Protein AF-A0A3M1I1D2-F1 (afdb_monomer)

Solvent-accessible surface area (backbone atoms only — not comparable to full-atom value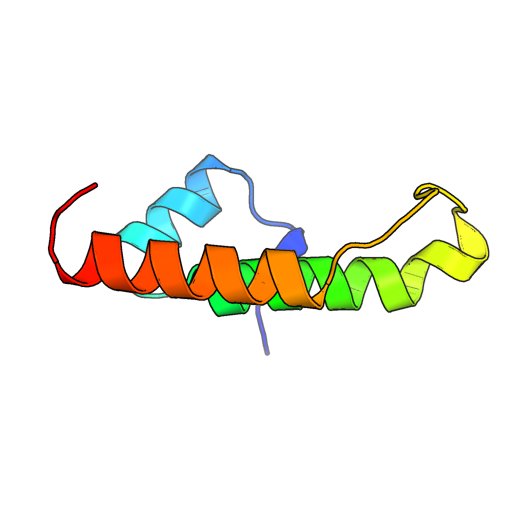s): 4197 Å² total; per-residue (Å²): 135,79,74,66,68,74,73,52,51,74,66,55,48,51,52,33,43,75,71,64,76,42,52,48,40,57,53,51,47,46,44,51,56,50,44,70,72,43,38,90,79,66,69,82,70,96,74,82,62,59,71,60,52,48,51,52,21,49,49,51,45,50,36,53,75,69,66,75,113

Structure (mmCIF, N/CA/C/O backbone):
data_AF-A0A3M1I1D2-F1
#
_entry.id   AF-A0A3M1I1D2-F1
#
loop_
_atom_site.group_PDB
_atom_site.id
_atom_site.type_symbol
_atom_site.label_atom_id
_atom_site.label_alt_id
_atom_site.label_comp_id
_atom_site.label_asym_id
_atom_site.label_entity_id
_atom_site.label_seq_id
_atom_site.pdbx_PDB_ins_code
_atom_site.Cartn_x
_atom_site.Cartn_y
_atom_site.Cartn_z
_atom_site.occupancy
_atom_site.B_iso_or_equiv
_atom_site.auth_seq_id
_atom_site.auth_comp_id
_atom_site.auth_asym_id
_atom_site.auth_atom_id
_atom_site.pdbx_PDB_model_num
ATOM 1 N N . MET A 1 1 ? -14.243 7.110 -9.790 1.00 36.09 1 MET A N 1
ATOM 2 C CA . MET A 1 1 ? -13.293 8.214 -9.549 1.00 36.09 1 MET A CA 1
ATOM 3 C C . MET A 1 1 ? -12.451 7.820 -8.341 1.00 36.09 1 MET A C 1
ATOM 5 O O . MET A 1 1 ? -12.714 8.311 -7.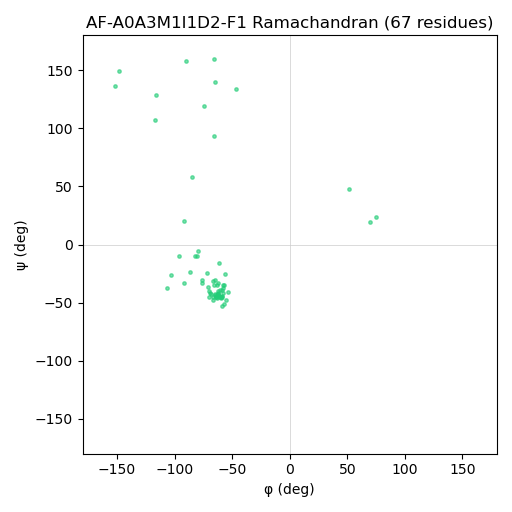255 1.00 36.09 1 MET A O 1
ATOM 9 N N . SER A 1 2 ? -11.530 6.858 -8.477 1.00 44.44 2 SER A N 1
ATOM 10 C CA . SER A 1 2 ? -10.584 6.608 -7.380 1.00 44.44 2 SER A CA 1
ATOM 11 C C . SER A 1 2 ? -9.580 7.744 -7.403 1.00 44.44 2 SER A C 1
ATOM 13 O O . SER A 1 2 ? -8.915 7.933 -8.422 1.00 44.44 2 SER A O 1
ATOM 15 N N . SER A 1 3 ? -9.506 8.518 -6.321 1.00 59.66 3 SER A N 1
ATOM 16 C CA . SER A 1 3 ? -8.358 9.386 -6.071 1.00 59.66 3 SER A CA 1
ATOM 17 C C . SER A 1 3 ? -7.085 8.576 -6.306 1.00 59.66 3 SER A C 1
ATOM 19 O O . SER A 1 3 ? -7.007 7.428 -5.865 1.00 59.66 3 SER A O 1
ATOM 21 N N . ASP A 1 4 ? -6.117 9.137 -7.034 1.00 85.69 4 ASP A N 1
ATOM 22 C CA . ASP A 1 4 ? -4.832 8.475 -7.250 1.00 85.69 4 ASP A CA 1
ATOM 23 C C . ASP A 1 4 ? -4.110 8.383 -5.901 1.00 85.69 4 ASP A C 1
ATOM 25 O O . ASP A 1 4 ? -3.429 9.317 -5.480 1.00 85.69 4 ASP A O 1
ATOM 29 N N . LEU A 1 5 ? -4.293 7.261 -5.204 1.00 94.69 5 LEU A N 1
ATOM 30 C CA . LEU A 1 5 ? -3.710 7.003 -3.889 1.00 94.69 5 LEU A CA 1
ATOM 31 C C . LEU A 1 5 ? -2.181 7.130 -3.906 1.00 94.69 5 LEU A C 1
ATOM 33 O O . LEU A 1 5 ? -1.580 7.466 -2.892 1.00 94.69 5 LEU A O 1
ATOM 37 N N . THR A 1 6 ? -1.555 6.932 -5.071 1.00 96.00 6 THR A N 1
ATOM 38 C CA . THR A 1 6 ? -0.103 7.062 -5.248 1.00 96.00 6 THR A CA 1
ATOM 39 C C . THR A 1 6 ? 0.380 8.507 -5.397 1.00 96.00 6 THR A C 1
ATOM 41 O O . THR A 1 6 ? 1.584 8.743 -5.455 1.00 96.00 6 THR A O 1
ATOM 44 N N . SER A 1 7 ? -0.541 9.473 -5.463 1.00 96.00 7 SER A N 1
ATOM 45 C CA . SER A 1 7 ? -0.243 10.912 -5.510 1.00 96.00 7 SER A CA 1
ATOM 46 C C . SER A 1 7 ? -0.318 11.598 -4.144 1.00 96.00 7 SER A C 1
ATOM 48 O O . SER A 1 7 ? 0.103 12.747 -4.020 1.00 96.00 7 SER A O 1
ATOM 50 N N . LEU A 1 8 ? -0.823 10.898 -3.122 1.00 96.50 8 LEU A N 1
ATOM 51 C CA . LEU A 1 8 ? -0.886 11.411 -1.759 1.00 96.50 8 LEU A CA 1
ATOM 52 C C . LEU A 1 8 ? 0.523 11.626 -1.204 1.00 96.50 8 LEU A C 1
ATOM 54 O O . LEU A 1 8 ? 1.417 10.790 -1.353 1.00 96.50 8 LEU A O 1
ATOM 58 N N . THR A 1 9 ? 0.704 12.721 -0.478 1.00 97.50 9 THR A N 1
ATOM 59 C CA . THR A 1 9 ? 1.837 12.857 0.433 1.00 97.50 9 THR A CA 1
ATOM 60 C C . THR A 1 9 ? 1.713 11.851 1.578 1.00 97.50 9 THR A C 1
ATOM 62 O O . 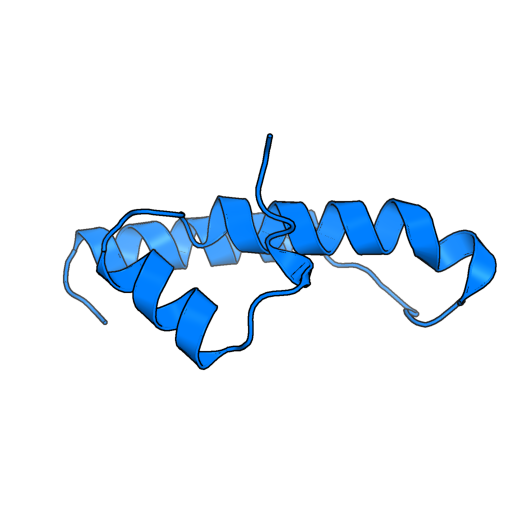THR A 1 9 ? 0.625 11.383 1.921 1.00 97.50 9 THR A O 1
ATOM 65 N N . VAL A 1 10 ? 2.829 11.559 2.248 1.00 96.06 10 VAL A N 1
ATOM 66 C CA . VAL A 1 10 ? 2.834 10.664 3.420 1.00 96.06 10 VAL A CA 1
ATOM 67 C C . VAL A 1 10 ? 1.891 11.166 4.524 1.00 96.06 10 VAL A C 1
ATOM 69 O O . VAL A 1 10 ? 1.245 10.363 5.193 1.00 96.06 10 VAL A O 1
ATOM 72 N N . LEU A 1 11 ? 1.766 12.488 4.696 1.00 97.88 11 LEU A N 1
ATOM 73 C CA . LEU A 1 11 ? 0.866 13.081 5.690 1.00 97.88 11 LEU A CA 1
ATOM 74 C C . LEU A 1 11 ? -0.612 12.899 5.319 1.00 97.88 11 LEU A C 1
ATOM 76 O O . LEU A 1 11 ? -1.423 12.599 6.194 1.00 97.88 11 LEU A O 1
ATOM 80 N N . GLU A 1 12 ? -0.963 13.043 4.042 1.00 97.25 12 GLU A N 1
ATOM 81 C CA . GLU A 1 12 ? -2.330 12.811 3.561 1.00 97.25 12 GLU A CA 1
ATOM 82 C C . GLU A 1 12 ? -2.707 11.331 3.648 1.00 97.25 12 GLU A C 1
ATOM 84 O O . GLU A 1 12 ? -3.792 11.009 4.130 1.00 97.25 12 GLU A O 1
ATOM 89 N N . ALA A 1 13 ? -1.794 10.431 3.271 1.00 96.94 13 ALA A N 1
ATOM 90 C CA . ALA A 1 13 ? -1.987 8.992 3.418 1.00 96.94 13 ALA A CA 1
ATOM 91 C C . ALA A 1 13 ? -2.206 8.603 4.890 1.00 96.94 13 ALA A C 1
ATOM 93 O O . ALA A 1 13 ? -3.150 7.878 5.202 1.00 96.94 13 ALA A O 1
ATOM 94 N N . LEU A 1 14 ? -1.401 9.143 5.814 1.00 95.94 14 LEU A N 1
ATOM 95 C CA . LEU A 1 14 ? -1.574 8.923 7.252 1.00 95.94 14 LEU A CA 1
ATOM 96 C C . LEU A 1 14 ? -2.922 9.455 7.762 1.00 95.94 14 LEU A C 1
ATOM 98 O O . LEU A 1 14 ? -3.579 8.802 8.573 1.00 95.94 14 LEU A O 1
ATOM 102 N N . ALA A 1 15 ? -3.346 10.635 7.305 1.00 96.25 15 ALA A N 1
ATOM 103 C CA . ALA A 1 15 ? -4.637 11.199 7.682 1.00 96.25 15 ALA A CA 1
ATOM 104 C C . ALA A 1 15 ? -5.803 10.331 7.183 1.00 96.25 15 ALA A C 1
ATOM 106 O O . ALA A 1 15 ? -6.715 10.044 7.958 1.00 96.25 15 ALA A O 1
ATOM 107 N N . ALA A 1 16 ? -5.753 9.871 5.930 1.00 96.00 16 ALA A N 1
ATOM 108 C CA . ALA A 1 16 ? -6.765 8.992 5.348 1.00 96.00 16 ALA A CA 1
ATOM 109 C C . ALA A 1 16 ? -6.833 7.642 6.082 1.00 96.00 16 ALA A C 1
ATOM 111 O O . ALA A 1 16 ? -7.916 7.183 6.449 1.00 96.00 16 ALA A O 1
ATOM 112 N N . LEU A 1 17 ? -5.670 7.058 6.395 1.00 95.62 17 LEU A N 1
ATOM 113 C CA . LEU A 1 17 ? -5.549 5.849 7.207 1.00 95.62 17 LEU A CA 1
ATOM 114 C C . LEU A 1 17 ? -6.214 6.034 8.577 1.00 95.62 17 LEU A C 1
ATOM 116 O O . LEU A 1 17 ? -7.028 5.202 8.983 1.00 95.62 17 LE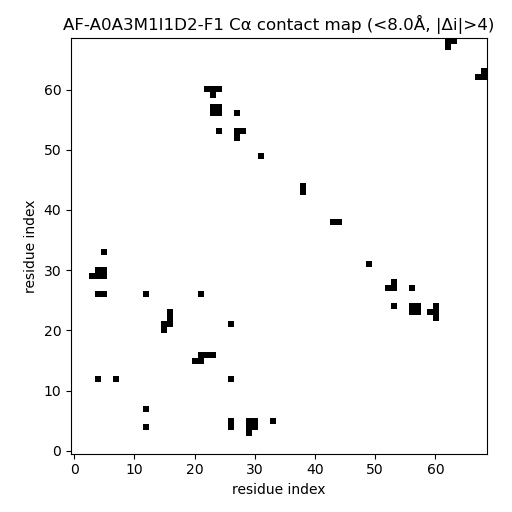U A O 1
ATOM 120 N N . ARG A 1 18 ? -5.892 7.110 9.307 1.00 94.50 18 ARG A N 1
ATOM 121 C CA . ARG A 1 18 ? -6.442 7.388 10.650 1.00 94.50 18 ARG A CA 1
ATOM 122 C C . ARG A 1 18 ? -7.953 7.586 10.652 1.00 94.50 18 ARG A C 1
ATOM 124 O O . ARG A 1 18 ? -8.611 7.221 11.618 1.00 94.50 18 ARG A O 1
ATOM 131 N N . LYS A 1 19 ? -8.497 8.158 9.581 1.00 95.00 19 LYS A N 1
ATOM 132 C CA . LYS A 1 19 ? -9.942 8.337 9.411 1.00 95.00 19 LYS A CA 1
ATOM 133 C C . LYS A 1 19 ? -10.661 7.074 8.929 1.00 95.00 19 LYS A C 1
ATOM 135 O O . LYS A 1 19 ? -11.887 7.069 8.899 1.00 95.00 19 LYS A O 1
ATOM 140 N N . GLY A 1 20 ? -9.925 6.034 8.532 1.00 94.19 20 GLY A N 1
ATOM 141 C CA . GLY A 1 20 ? -10.494 4.840 7.905 1.00 94.19 20 GLY A CA 1
ATOM 142 C C . GLY A 1 20 ? -11.041 5.094 6.497 1.00 94.19 20 GLY A C 1
ATOM 143 O O . GLY A 1 20 ? -11.859 4.317 6.018 1.00 94.19 20 GLY A O 1
ATOM 144 N N . GLU A 1 21 ? -10.612 6.176 5.839 1.00 96.00 21 GLU A N 1
ATOM 145 C CA . GLU A 1 21 ? -10.983 6.494 4.450 1.00 96.00 21 GLU A CA 1
ATOM 146 C C . GLU A 1 21 ? -10.300 5.542 3.453 1.00 96.00 21 GLU A C 1
ATOM 148 O O . GLU A 1 21 ? -10.792 5.346 2.345 1.00 96.00 21 GLU A O 1
ATOM 153 N N . VAL A 1 22 ? -9.164 4.960 3.849 1.00 96.62 22 VAL A N 1
ATOM 154 C CA . VAL A 1 22 ? -8.405 3.962 3.092 1.00 96.62 22 VAL A CA 1
ATOM 155 C C . VAL A 1 22 ? -7.714 3.002 4.061 1.00 96.62 22 VAL A C 1
ATOM 157 O O . VAL A 1 22 ? -7.333 3.390 5.170 1.00 96.62 22 VAL A O 1
ATOM 160 N N . SER A 1 23 ? -7.536 1.754 3.645 1.00 97.44 23 SER A N 1
ATOM 161 C CA . SER A 1 23 ? -6.735 0.746 4.343 1.00 97.44 23 SER A CA 1
ATOM 162 C C . SER A 1 23 ? -5.269 0.747 3.887 1.00 97.44 23 SER A C 1
ATOM 164 O O . SER A 1 23 ? -4.925 1.178 2.783 1.00 97.44 23 SER A O 1
ATOM 166 N N . SER A 1 24 ? -4.379 0.222 4.729 1.00 97.81 24 SER A N 1
ATOM 167 C CA . SER A 1 24 ? -2.971 -0.014 4.390 1.00 97.81 24 SER A CA 1
ATOM 168 C C . SER A 1 24 ? -2.857 -0.955 3.190 1.00 97.81 24 SER A C 1
ATOM 170 O O . SER A 1 24 ? -2.041 -0.731 2.287 1.00 97.81 24 SER A O 1
ATOM 172 N N . ARG A 1 25 ? -3.724 -1.977 3.124 1.00 98.12 25 ARG A N 1
ATOM 173 C CA . ARG A 1 25 ? -3.813 -2.885 1.975 1.00 98.12 25 ARG A CA 1
ATOM 174 C C . ARG A 1 25 ? -4.162 -2.149 0.682 1.00 98.12 25 ARG A C 1
ATOM 176 O O . ARG A 1 25 ? -3.509 -2.404 -0.326 1.00 98.12 25 ARG A O 1
ATOM 183 N N . GLU A 1 26 ? -5.141 -1.246 0.693 1.00 97.69 26 GLU A N 1
ATOM 184 C CA . GLU A 1 26 ? -5.534 -0.468 -0.495 1.00 97.69 26 GLU A CA 1
ATOM 185 C C . GLU A 1 26 ? -4.426 0.482 -0.966 1.00 97.69 26 GLU A C 1
ATOM 187 O O . GLU A 1 26 ? -4.142 0.533 -2.163 1.00 97.69 26 GLU A O 1
ATOM 192 N N . LEU A 1 27 ? -3.744 1.179 -0.047 1.00 97.44 27 LEU A N 1
ATOM 193 C CA . LEU A 1 27 ? -2.589 2.020 -0.393 1.00 97.44 27 LEU A CA 1
ATOM 194 C C . LEU A 1 27 ? -1.455 1.196 -1.014 1.00 97.44 27 LEU A C 1
ATOM 196 O O . LEU A 1 27 ? -0.889 1.572 -2.041 1.00 97.44 27 LEU A O 1
ATOM 200 N N . THR A 1 28 ? -1.141 0.049 -0.411 1.00 98.12 28 THR A N 1
ATOM 201 C CA . THR A 1 28 ? -0.079 -0.840 -0.896 1.00 98.12 28 THR A CA 1
ATOM 202 C C . THR A 1 28 ? -0.419 -1.410 -2.269 1.00 98.12 28 THR A C 1
ATOM 204 O O . THR A 1 28 ? 0.430 -1.417 -3.161 1.00 98.12 28 THR A O 1
ATOM 207 N N . GLN A 1 29 ? -1.668 -1.835 -2.465 1.00 98.19 29 GLN A N 1
ATOM 208 C CA . GLN A 1 29 ? -2.166 -2.324 -3.746 1.00 98.19 29 GLN A CA 1
ATOM 209 C C . GLN A 1 29 ? -2.045 -1.250 -4.837 1.00 98.19 29 GLN A C 1
ATOM 211 O O . GLN A 1 29 ? -1.508 -1.531 -5.905 1.00 98.19 29 GLN A O 1
ATOM 216 N N . ALA A 1 30 ? -2.443 -0.006 -4.554 1.00 97.62 30 ALA A N 1
ATOM 217 C CA . ALA A 1 30 ? -2.328 1.090 -5.516 1.00 97.62 30 ALA A CA 1
ATOM 218 C C . ALA A 1 30 ? -0.869 1.364 -5.932 1.00 97.62 30 ALA A C 1
ATOM 220 O O . ALA A 1 30 ? -0.585 1.615 -7.107 1.00 97.62 30 ALA A O 1
ATOM 221 N N . CYS A 1 31 ? 0.076 1.277 -4.990 1.00 97.19 31 CYS A N 1
ATOM 222 C CA . CYS A 1 31 ? 1.505 1.381 -5.290 1.00 97.19 31 CYS A CA 1
ATOM 223 C C . CYS A 1 31 ? 1.985 0.240 -6.197 1.00 97.19 31 CYS A C 1
ATOM 225 O O . CYS A 1 31 ? 2.672 0.502 -7.184 1.00 97.19 31 CYS A O 1
ATOM 227 N N . LEU A 1 32 ? 1.604 -1.007 -5.904 1.00 98.06 32 LEU A N 1
ATOM 228 C CA . LEU A 1 32 ? 1.974 -2.174 -6.714 1.00 98.06 32 LEU A CA 1
ATOM 229 C C . LEU A 1 32 ? 1.417 -2.081 -8.142 1.00 98.06 32 LEU A C 1
ATOM 231 O O . LEU A 1 32 ? 2.158 -2.302 -9.096 1.00 98.06 32 LEU A O 1
ATOM 235 N N . GLU A 1 33 ? 0.164 -1.657 -8.306 1.00 97.44 33 GLU A N 1
ATOM 236 C CA . GLU A 1 33 ? -0.459 -1.443 -9.622 1.00 97.44 33 GLU A CA 1
ATOM 237 C C . GLU A 1 33 ? 0.241 -0.343 -10.431 1.00 97.44 33 GLU A C 1
ATOM 239 O O . GLU A 1 33 ? 0.350 -0.409 -11.659 1.00 97.44 33 GLU A O 1
ATOM 244 N N . ARG A 1 34 ? 0.733 0.703 -9.758 1.00 96.75 34 ARG A N 1
ATOM 245 C CA . ARG A 1 34 ? 1.537 1.738 -10.415 1.00 96.75 34 ARG A CA 1
ATOM 246 C C . ARG A 1 34 ? 2.897 1.206 -10.846 1.00 96.75 34 ARG A C 1
ATOM 248 O O . ARG A 1 34 ? 3.333 1.550 -11.945 1.00 96.75 34 ARG A O 1
ATOM 255 N N . ILE A 1 35 ? 3.543 0.399 -10.006 1.00 97.44 35 ILE A N 1
ATOM 256 C CA . ILE A 1 35 ? 4.808 -0.257 -10.347 1.00 97.44 35 ILE A CA 1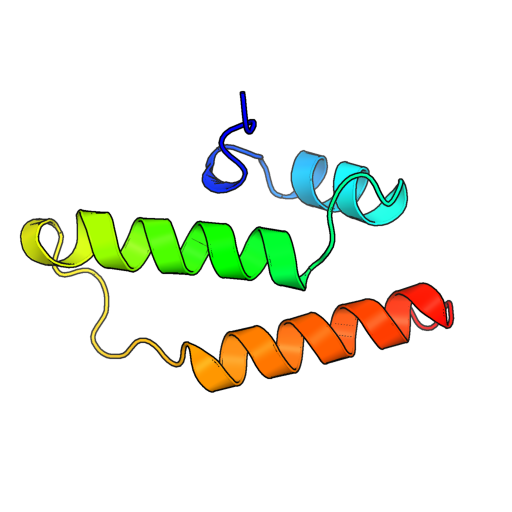
ATOM 257 C C . ILE A 1 35 ? 4.599 -1.129 -11.585 1.00 97.44 35 ILE A C 1
ATOM 259 O O . ILE A 1 35 ? 5.273 -0.907 -12.581 1.00 97.44 35 ILE A O 1
ATOM 263 N N . GLU A 1 36 ? 3.611 -2.025 -11.588 1.00 96.62 36 GLU A N 1
ATOM 264 C CA . GLU A 1 36 ? 3.322 -2.910 -12.726 1.00 96.62 36 GLU A CA 1
ATOM 265 C C . GLU A 1 36 ? 3.126 -2.139 -14.043 1.00 96.62 36 GLU A C 1
ATOM 267 O O . GLU A 1 36 ? 3.648 -2.527 -15.089 1.00 96.62 36 GLU A O 1
ATOM 272 N N . ARG A 1 37 ? 2.435 -0.994 -13.991 1.00 96.69 37 ARG A N 1
ATOM 273 C CA . ARG A 1 37 ? 2.179 -0.153 -15.167 1.00 96.69 37 ARG A CA 1
ATOM 274 C C . ARG A 1 37 ? 3.418 0.581 -15.694 1.00 96.69 37 ARG A C 1
ATOM 276 O O . ARG A 1 37 ? 3.515 0.812 -16.900 1.00 96.69 37 ARG A O 1
ATOM 283 N N . LEU A 1 38 ? 4.311 1.033 -14.815 1.00 97.00 38 LEU A N 1
ATOM 284 C CA . LEU A 1 38 ? 5.413 1.938 -15.180 1.00 97.00 38 LEU A CA 1
ATOM 285 C C . LEU A 1 38 ? 6.768 1.239 -15.288 1.00 97.00 38 LEU A C 1
ATOM 287 O O . LEU A 1 38 ? 7.629 1.691 -16.043 1.00 97.00 38 LEU A O 1
ATOM 291 N N . GLU A 1 39 ? 6.959 0.137 -14.575 1.00 97.44 39 GLU A N 1
ATOM 292 C CA . GLU A 1 39 ? 8.239 -0.557 -14.494 1.00 97.44 39 GLU A CA 1
ATOM 293 C C . GLU A 1 39 ? 8.801 -1.024 -15.850 1.00 97.44 39 GLU A C 1
ATOM 295 O O . GLU A 1 39 ? 10.010 -0.887 -16.036 1.00 97.44 39 GLU A O 1
ATOM 300 N N . PRO A 1 40 ? 7.993 -1.449 -16.851 1.00 96.75 40 PRO A N 1
ATOM 301 C CA . PRO A 1 40 ? 8.510 -1.773 -18.186 1.00 96.75 40 PRO A CA 1
ATOM 302 C C . PRO A 1 40 ? 9.179 -0.604 -18.924 1.00 96.75 40 PRO A C 1
ATOM 304 O O . PRO A 1 40 ? 9.844 -0.827 -19.928 1.00 96.75 40 PRO A O 1
ATOM 307 N N . GLN A 1 41 ? 8.952 0.635 -18.476 1.00 97.88 41 GLN A N 1
ATOM 308 C CA . GLN A 1 41 ? 9.513 1.849 -19.075 1.00 97.88 41 GLN A CA 1
ATOM 309 C C . GLN A 1 41 ? 10.622 2.455 -18.213 1.00 97.88 41 GLN A C 1
ATOM 311 O O . GLN A 1 41 ? 11.582 3.007 -18.744 1.00 97.88 41 GLN A O 1
ATOM 316 N N . VAL A 1 42 ? 10.465 2.401 -16.887 1.00 97.81 42 VAL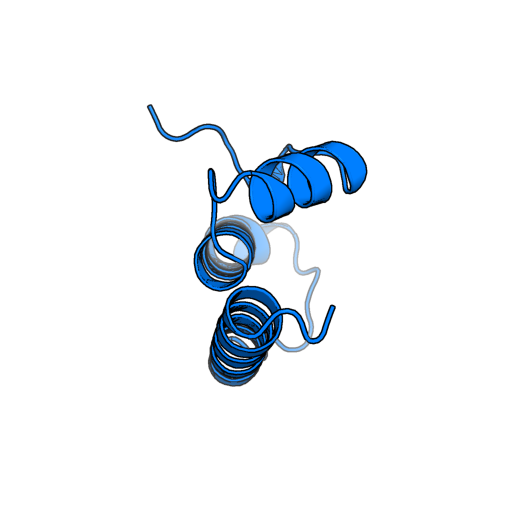 A N 1
ATOM 317 C CA . VAL A 1 42 ? 11.363 3.081 -15.943 1.00 97.81 42 VAL A CA 1
ATOM 318 C C . VAL A 1 42 ? 12.510 2.175 -15.496 1.00 97.81 42 VAL A C 1
ATOM 320 O O . VAL A 1 42 ? 13.610 2.679 -15.283 1.00 97.81 42 VAL A O 1
ATOM 323 N N . HIS A 1 43 ? 12.275 0.863 -15.378 1.00 96.81 43 HIS A N 1
ATOM 324 C CA . HIS A 1 43 ? 13.248 -0.107 -14.867 1.00 96.81 43 HIS A CA 1
ATOM 325 C C . HIS A 1 43 ? 13.858 0.305 -13.509 1.00 96.81 43 HIS A C 1
ATOM 327 O O . HIS A 1 43 ? 15.079 0.318 -13.338 1.00 96.81 43 HIS A O 1
ATOM 333 N N . ALA A 1 44 ? 13.012 0.706 -12.554 1.00 97.62 44 ALA A N 1
ATOM 334 C CA . ALA A 1 44 ? 13.431 1.212 -11.250 1.00 97.62 44 ALA A CA 1
ATOM 335 C C . ALA A 1 44 ? 13.657 0.116 -10.195 1.00 97.62 44 ALA A C 1
ATOM 337 O O . ALA A 1 44 ? 14.379 0.351 -9.222 1.00 97.62 44 ALA A O 1
ATOM 338 N N . PHE A 1 45 ? 13.043 -1.059 -10.341 1.00 96.88 45 PHE A N 1
ATOM 339 C CA . PHE A 1 45 ? 13.033 -2.103 -9.319 1.00 96.88 45 PHE A CA 1
ATOM 340 C C . PHE A 1 45 ? 13.745 -3.372 -9.794 1.00 96.88 45 PHE A C 1
ATOM 342 O O . PHE A 1 45 ? 13.415 -3.959 -10.817 1.00 96.88 45 PHE A O 1
ATOM 349 N N . LEU A 1 46 ? 14.682 -3.871 -8.980 1.00 97.06 46 LEU A N 1
ATOM 350 C CA . LEU A 1 46 ? 15.298 -5.187 -9.201 1.00 97.06 46 LEU A CA 1
ATOM 351 C C . LEU A 1 46 ? 14.373 -6.342 -8.791 1.00 97.06 46 LEU A C 1
ATOM 353 O O . LEU A 1 46 ? 14.421 -7.422 -9.373 1.00 97.06 46 LEU A O 1
ATOM 357 N N . HIS A 1 47 ? 13.558 -6.132 -7.758 1.00 97.44 47 HIS A N 1
ATOM 358 C CA . HIS A 1 47 ? 12.630 -7.125 -7.233 1.00 97.44 47 HIS A CA 1
ATOM 359 C C . HIS A 1 47 ? 11.423 -6.436 -6.595 1.00 97.44 47 HIS A C 1
ATOM 361 O O . HIS A 1 47 ? 11.581 -5.479 -5.836 1.00 97.44 47 HIS A O 1
ATOM 367 N N . VAL A 1 48 ? 10.226 -6.957 -6.867 1.00 97.81 48 VAL A N 1
ATOM 368 C CA . VAL A 1 48 ? 8.964 -6.487 -6.286 1.00 97.81 48 VAL A CA 1
ATOM 369 C C . VAL A 1 48 ? 8.352 -7.622 -5.465 1.00 97.81 48 VAL A C 1
ATOM 371 O O . VAL A 1 48 ? 7.832 -8.591 -6.013 1.00 97.81 48 VAL A O 1
ATOM 374 N N . ALA A 1 49 ? 8.398 -7.501 -4.137 1.00 97.94 49 ALA A N 1
ATOM 375 C CA . ALA A 1 49 ? 7.876 -8.501 -3.202 1.00 97.94 49 ALA A CA 1
ATOM 376 C C . ALA A 1 49 ? 6.366 -8.311 -2.939 1.00 97.94 49 ALA A C 1
ATOM 378 O O . ALA A 1 49 ? 5.947 -8.087 -1.802 1.00 97.94 49 ALA A O 1
ATOM 379 N N . ALA A 1 50 ? 5.547 -8.356 -3.995 1.00 98.12 50 ALA A N 1
ATOM 380 C CA . ALA A 1 50 ? 4.129 -7.976 -3.952 1.00 98.12 50 ALA A CA 1
ATOM 381 C C . ALA A 1 50 ? 3.314 -8.736 -2.888 1.00 98.12 50 ALA A C 1
ATOM 383 O O . ALA A 1 50 ? 2.610 -8.124 -2.085 1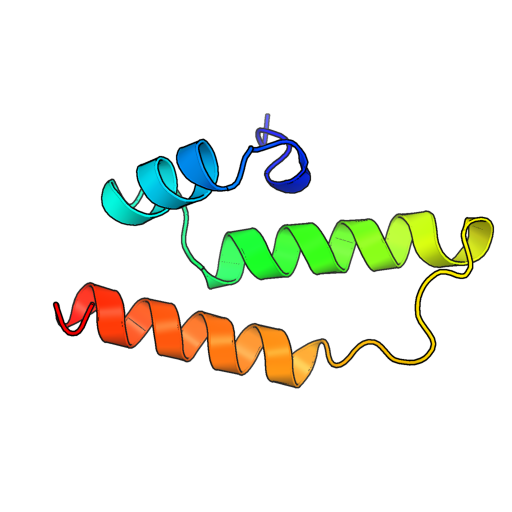.00 98.12 50 ALA A O 1
ATOM 384 N N . GLU A 1 51 ? 3.447 -10.063 -2.831 1.00 98.19 51 GLU A N 1
ATOM 385 C CA . GLU A 1 51 ? 2.713 -10.896 -1.869 1.00 98.19 51 GLU A CA 1
ATOM 386 C C . GLU A 1 51 ? 3.073 -10.563 -0.417 1.00 98.19 51 GLU A C 1
ATOM 388 O O . GLU A 1 51 ? 2.195 -10.430 0.438 1.00 98.19 51 GLU A O 1
ATOM 393 N N . TYR A 1 52 ? 4.369 -10.382 -0.145 1.00 98.56 52 TYR A N 1
ATOM 394 C CA . TYR A 1 52 ? 4.851 -10.001 1.178 1.00 98.56 52 TYR A CA 1
ATOM 395 C C . TYR A 1 52 ? 4.336 -8.614 1.574 1.00 98.56 52 TYR A C 1
ATOM 397 O O . TYR A 1 52 ? 3.834 -8.443 2.684 1.00 98.56 52 TYR A O 1
ATOM 405 N N . ALA A 1 53 ? 4.399 -7.644 0.657 1.00 98.50 53 ALA A N 1
ATOM 406 C CA . ALA A 1 53 ? 3.910 -6.290 0.894 1.00 98.50 53 ALA A CA 1
ATOM 407 C C . ALA A 1 53 ? 2.414 -6.286 1.248 1.00 98.50 53 ALA A C 1
ATOM 409 O O . ALA A 1 53 ? 2.016 -5.675 2.237 1.00 98.50 53 ALA A O 1
ATOM 410 N N . LEU A 1 54 ? 1.589 -7.034 0.508 1.00 98.62 54 LEU A N 1
ATOM 411 C CA . LEU A 1 54 ? 0.156 -7.150 0.790 1.00 98.62 54 LEU A CA 1
ATOM 412 C C . LEU A 1 54 ? -0.137 -7.853 2.121 1.00 98.62 54 LEU A C 1
ATOM 414 O O . LEU A 1 54 ? -1.099 -7.494 2.805 1.00 98.62 54 LEU A O 1
ATOM 418 N N . LYS A 1 55 ? 0.677 -8.843 2.510 1.00 98.62 55 LYS A N 1
ATOM 419 C CA . LYS A 1 55 ? 0.554 -9.512 3.811 1.00 98.62 55 LYS A CA 1
ATOM 420 C C . LYS A 1 55 ? 0.880 -8.558 4.964 1.00 98.62 55 LYS A C 1
ATOM 422 O O . LYS A 1 55 ? 0.089 -8.464 5.901 1.00 98.62 55 LYS A O 1
ATOM 427 N N . ALA A 1 56 ? 1.990 -7.829 4.863 1.00 98.50 56 ALA A N 1
ATOM 428 C CA . ALA A 1 56 ? 2.399 -6.840 5.857 1.00 98.50 56 ALA A CA 1
ATOM 429 C C . ALA A 1 56 ? 1.375 -5.699 5.978 1.00 98.50 56 ALA A C 1
ATOM 431 O O . ALA A 1 56 ? 1.028 -5.283 7.080 1.00 98.50 56 ALA A O 1
ATOM 432 N N . ALA A 1 57 ? 0.815 -5.241 4.856 1.00 98.31 57 ALA A N 1
ATOM 433 C CA . ALA A 1 57 ? -0.233 -4.227 4.853 1.00 98.31 57 ALA A CA 1
ATOM 434 C C . ALA A 1 57 ? -1.503 -4.703 5.580 1.00 98.31 57 ALA A C 1
ATOM 436 O O . ALA A 1 57 ? -2.057 -3.983 6.407 1.00 98.31 57 ALA A O 1
ATOM 437 N N . ALA A 1 58 ? -1.915 -5.954 5.351 1.00 98.19 58 ALA A N 1
ATOM 438 C CA . ALA A 1 58 ? -3.041 -6.548 6.066 1.00 98.19 58 ALA A CA 1
ATOM 439 C C . ALA A 1 58 ? -2.762 -6.745 7.570 1.00 98.19 58 ALA A C 1
ATOM 441 O O . ALA A 1 58 ? -3.693 -6.719 8.372 1.00 98.19 58 ALA A O 1
ATOM 442 N N . GLU A 1 59 ? -1.511 -6.993 7.966 1.00 98.12 59 GLU A N 1
ATOM 443 C CA . GLU A 1 59 ? -1.088 -7.019 9.375 1.00 98.12 59 GLU A CA 1
ATOM 444 C C . GLU A 1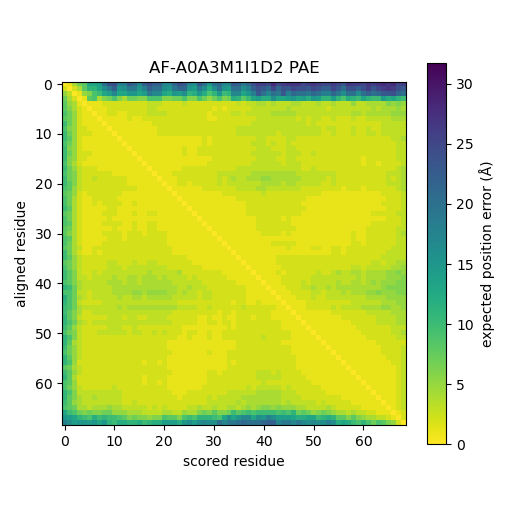 59 ? -1.184 -5.632 10.012 1.00 98.12 59 GLU A C 1
ATOM 446 O O . GLU A 1 59 ? -1.768 -5.507 11.088 1.00 98.12 59 GLU A O 1
ATOM 451 N N . ALA A 1 60 ? -0.714 -4.595 9.316 1.00 97.38 60 ALA A N 1
ATOM 452 C CA . ALA A 1 60 ? -0.843 -3.211 9.759 1.00 97.38 60 ALA A CA 1
ATOM 453 C C . ALA A 1 60 ? -2.314 -2.812 9.944 1.00 97.38 60 ALA A C 1
ATOM 455 O O . ALA A 1 60 ? -2.663 -2.252 10.978 1.00 97.38 60 ALA A O 1
ATOM 456 N N . ASP A 1 61 ? -3.194 -3.175 9.002 1.00 97.69 61 ASP A N 1
ATOM 457 C CA . ASP A 1 61 ? -4.640 -2.941 9.121 1.00 97.69 61 ASP A CA 1
ATOM 458 C C . ASP A 1 61 ? -5.249 -3.596 10.372 1.00 97.69 61 ASP A C 1
ATOM 460 O O . ASP A 1 61 ? -6.107 -3.005 11.029 1.00 97.69 61 ASP A O 1
ATOM 464 N N . ARG A 1 62 ? -4.779 -4.793 10.750 1.00 97.06 62 ARG A N 1
ATOM 465 C CA . ARG A 1 62 ? -5.221 -5.458 11.985 1.00 97.06 62 ARG A CA 1
ATOM 466 C C . ARG A 1 62 ? -4.713 -4.753 13.238 1.00 97.06 62 ARG A C 1
ATOM 468 O O . ARG A 1 62 ? -5.510 -4.538 14.146 1.00 97.06 62 ARG A O 1
ATOM 475 N N . ALA A 1 63 ? -3.436 -4.374 13.276 1.00 96.00 63 ALA A N 1
ATOM 476 C CA . ALA A 1 63 ? -2.853 -3.653 14.410 1.00 96.00 63 ALA A CA 1
ATOM 477 C C . ALA A 1 63 ? -3.600 -2.335 14.668 1.00 96.00 63 ALA A C 1
ATOM 479 O O . ALA A 1 63 ? -3.958 -2.012 15.800 1.00 96.00 63 ALA A O 1
ATOM 480 N N . ARG A 1 64 ? -3.944 -1.614 13.598 1.00 93.81 64 ARG A N 1
ATOM 481 C CA . ARG A 1 64 ? -4.645 -0.332 13.711 1.00 93.81 64 ARG A CA 1
ATOM 482 C C . ARG A 1 64 ? -6.122 -0.444 14.036 1.00 93.81 64 ARG A C 1
ATOM 484 O O . ARG A 1 64 ? -6.638 0.384 14.778 1.00 93.81 64 ARG A O 1
ATOM 491 N N . ALA A 1 65 ? -6.779 -1.519 13.604 1.00 93.00 65 ALA A N 1
ATOM 492 C CA . ALA A 1 65 ? -8.099 -1.875 14.119 1.00 93.00 65 ALA A CA 1
ATOM 493 C C . ALA A 1 65 ? -8.073 -2.250 15.617 1.00 93.00 65 ALA A C 1
ATOM 495 O O . ALA A 1 65 ? -9.057 -2.014 16.315 1.00 93.00 65 ALA A O 1
ATOM 496 N N . ALA A 1 66 ? -6.964 -2.813 16.112 1.00 94.44 66 ALA A N 1
ATOM 497 C CA . ALA A 1 66 ? -6.772 -3.168 17.520 1.00 94.44 66 ALA A CA 1
ATOM 498 C C . ALA A 1 66 ? -6.319 -1.990 18.410 1.00 94.44 66 ALA A C 1
ATOM 500 O O . ALA A 1 66 ? -6.330 -2.117 19.633 1.00 94.44 66 ALA A O 1
ATOM 501 N N . GLY A 1 67 ? -5.957 -0.842 17.824 1.00 91.31 67 GLY A N 1
ATOM 502 C CA . GLY A 1 67 ? -5.426 0.313 18.558 1.00 91.31 67 GLY A CA 1
ATOM 503 C C . GLY A 1 67 ? -3.973 0.143 19.015 1.00 91.31 67 GLY A C 1
ATOM 504 O O . GLY A 1 67 ? -3.559 0.782 19.976 1.00 91.31 67 GLY A O 1
ATOM 505 N N . GLU A 1 68 ? -3.211 -0.719 18.342 1.00 85.62 68 GLU A N 1
ATOM 506 C CA . GLU A 1 68 ? -1.802 -1.030 18.631 1.00 85.62 68 GLU A CA 1
ATOM 507 C C . GLU A 1 68 ? -0.822 -0.135 17.831 1.00 85.62 68 GLU A C 1
ATOM 509 O O . GLU A 1 68 ? 0.343 -0.492 17.654 1.00 85.62 68 GLU A O 1
ATOM 514 N N . GLU A 1 69 ? -1.303 1.016 17.337 1.00 63.16 69 GLU A N 1
ATOM 515 C CA . GLU A 1 69 ? -0.548 2.042 16.584 1.00 63.16 69 GLU A CA 1
ATOM 516 C C . GLU A 1 69 ? -0.024 3.194 17.448 1.00 63.16 69 GLU A C 1
ATOM 518 O O . GLU A 1 69 ? -0.793 3.723 18.283 1.00 63.16 69 GLU A O 1
#

Foldseek 3Di:
DDDQLVPDDPVRNVVCCLVVVDALLRSLVSVVVVCVVCCVPPVPDPDDPSVVSNVVSVVVRVCVVVVVD

Radius of gyration: 13.05 Å; Cα contacts (8 Å, |Δi|>4): 36; chains: 1; bounding box: 29×24×38 Å

Secondary structure (DSSP, 8-state):
----GGGS-HHHHHHHHHHTSS-HHHHHHHHHHHHHHHHHHH---S---HHHHHHHHHHHHHHHHHT--

Mean predicted aligned error: 3.37 Å

Sequence (69 aa):
MSSDLTSLTVLEALAALRKGEVSSRELTQACLERIERLEPQVHAFLHVAAEYALKAAAEADRARAAGEE

Nearest PDB structures (foldseek):
  8s7z-assembly2_D  TM=9.641E-01  e=2.145E-01  metagenome
  8s7z-assembly2_C  TM=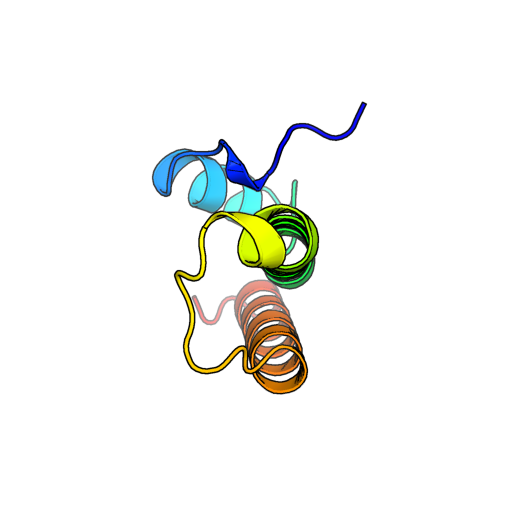9.674E-01  e=3.263E-01  metagenome
  8s7z-assembly1_A  TM=9.648E-01  e=3.678E-01  metagenome
  8s7z-assembly1_B  TM=9.698E-01  e=3.906E-01  metagenome
  6c62-assembly1_A  TM=9.557E-01  e=6.308E-01  Pseudomonas sp. ADP

pLDDT: mean 93.9, std 11.25, range [36.09, 98.62]